Protein AF-A0AA42J1I4-F1 (afdb_monomer)

Structure (mmCIF, N/CA/C/O backbone):
data_AF-A0AA42J1I4-F1
#
_entry.id   AF-A0AA42J1I4-F1
#
loop_
_atom_site.group_PDB
_atom_site.id
_atom_site.type_symbol
_atom_site.label_atom_id
_atom_site.label_alt_id
_atom_site.label_comp_id
_atom_site.label_asym_id
_atom_site.label_entity_id
_atom_site.label_seq_id
_atom_site.pdbx_PDB_ins_code
_atom_site.Cartn_x
_atom_site.Cartn_y
_atom_site.Cartn_z
_atom_site.occupancy
_atom_site.B_iso_or_equiv
_atom_site.auth_seq_id
_atom_site.auth_comp_id
_atom_site.auth_asym_id
_atom_site.auth_atom_id
_atom_site.pdbx_PDB_model_num
ATOM 1 N N . MET A 1 1 ? -17.678 3.847 11.855 1.00 90.88 1 MET A N 1
ATOM 2 C CA . MET A 1 1 ? -17.209 2.834 10.900 1.00 90.88 1 MET A CA 1
ATOM 3 C C . MET A 1 1 ? -17.367 3.354 9.482 1.00 90.88 1 MET A C 1
ATOM 5 O O . MET A 1 1 ? -18.473 3.384 8.951 1.00 90.88 1 MET A O 1
ATOM 9 N N . LYS A 1 2 ? -16.265 3.834 8.916 1.00 97.94 2 LYS A N 1
ATOM 10 C CA . LYS A 1 2 ? -16.132 4.433 7.597 1.00 97.94 2 LYS A CA 1
ATOM 11 C C . LYS A 1 2 ? -15.187 3.578 6.767 1.00 97.94 2 LYS A C 1
ATOM 13 O O . LYS A 1 2 ? -14.057 3.326 7.173 1.00 97.94 2 LYS A O 1
ATOM 18 N N . PHE A 1 3 ? -15.660 3.183 5.594 1.00 97.94 3 PHE A N 1
ATOM 19 C CA . PHE A 1 3 ? -14.897 2.414 4.623 1.00 97.94 3 PHE A CA 1
ATOM 20 C C . PHE A 1 3 ? -14.559 3.296 3.438 1.00 97.94 3 PHE A C 1
ATOM 22 O O . PHE A 1 3 ? -15.408 4.052 2.959 1.00 97.94 3 PHE A O 1
ATOM 29 N N . VAL A 1 4 ? -13.334 3.173 2.950 1.00 98.38 4 VAL A N 1
ATOM 30 C CA . VAL A 1 4 ? -12.887 3.842 1.733 1.00 98.38 4 VAL A CA 1
ATOM 31 C C . VAL A 1 4 ? -12.263 2.810 0.813 1.00 98.38 4 VAL A C 1
ATOM 33 O O . VAL A 1 4 ? -11.437 2.010 1.238 1.00 98.38 4 VAL A O 1
ATOM 36 N N . THR A 1 5 ? -12.633 2.852 -0.463 1.00 98.62 5 THR A N 1
ATOM 37 C CA . THR A 1 5 ? -11.851 2.210 -1.519 1.00 98.62 5 THR A CA 1
ATOM 38 C C . THR A 1 5 ? -11.032 3.273 -2.229 1.00 98.62 5 THR A C 1
ATOM 40 O O . THR A 1 5 ? -11.537 4.363 -2.505 1.00 98.62 5 THR A O 1
ATOM 43 N N . PHE A 1 6 ? -9.766 2.978 -2.501 1.00 98.62 6 PHE A N 1
ATOM 44 C CA . PHE A 1 6 ? -8.859 3.924 -3.124 1.00 98.62 6 PHE A CA 1
ATOM 45 C C . PHE A 1 6 ? -7.847 3.207 -4.017 1.00 98.62 6 PHE A C 1
ATOM 47 O O . PHE A 1 6 ? -6.855 2.656 -3.544 1.00 98.62 6 PHE A O 1
ATOM 54 N N . ASN A 1 7 ? -8.065 3.264 -5.328 1.00 98.62 7 ASN A N 1
ATOM 55 C CA . ASN A 1 7 ? -7.026 2.902 -6.280 1.00 98.62 7 ASN A CA 1
ATOM 56 C C . ASN A 1 7 ? -5.954 3.999 -6.240 1.00 98.62 7 ASN A C 1
ATOM 58 O O . ASN A 1 7 ? -6.249 5.161 -6.534 1.00 98.62 7 ASN A O 1
ATOM 62 N N . ILE A 1 8 ? -4.731 3.638 -5.839 1.00 97.50 8 ILE A N 1
ATOM 63 C CA . ILE A 1 8 ? -3.634 4.596 -5.657 1.00 97.50 8 ILE A CA 1
ATOM 64 C C . ILE A 1 8 ? -2.675 4.654 -6.842 1.00 97.50 8 ILE A C 1
ATOM 66 O O . ILE A 1 8 ? -1.673 5.360 -6.730 1.00 97.50 8 ILE A O 1
ATOM 70 N N . ARG A 1 9 ? -3.012 4.007 -7.966 1.00 98.06 9 ARG A N 1
ATOM 71 C CA . ARG A 1 9 ? -2.269 3.976 -9.232 1.00 98.06 9 ARG A CA 1
ATOM 72 C C . ARG A 1 9 ? -0.843 3.420 -9.106 1.00 98.06 9 ARG A C 1
ATOM 74 O O . ARG A 1 9 ? -0.011 4.000 -8.403 1.00 98.06 9 ARG A O 1
ATOM 81 N N . CYS A 1 10 ? -0.547 2.363 -9.860 1.00 96.94 10 CYS A N 1
ATOM 82 C CA . CYS A 1 10 ? 0.746 1.678 -9.849 1.00 96.94 10 CYS A CA 1
ATOM 83 C C . CYS A 1 10 ? 1.919 2.620 -10.150 1.00 96.94 10 CYS A C 1
ATOM 85 O O . CYS A 1 10 ? 1.837 3.508 -10.997 1.00 96.94 10 CYS A O 1
ATOM 87 N N . ASP A 1 11 ? 3.049 2.377 -9.488 1.00 96.88 11 ASP A N 1
ATOM 88 C CA . ASP A 1 11 ? 4.276 3.159 -9.646 1.00 96.88 11 ASP A CA 1
ATOM 89 C C . ASP A 1 11 ? 5.217 2.545 -10.694 1.00 96.88 11 ASP A C 1
ATOM 91 O O . ASP A 1 11 ? 6.237 1.942 -10.363 1.00 96.88 11 ASP A O 1
ATOM 95 N N . TYR A 1 12 ? 4.856 2.671 -11.973 1.00 94.00 12 TYR A N 1
ATOM 96 C CA . TYR A 1 12 ? 5.647 2.131 -13.089 1.00 94.00 12 TYR A CA 1
ATOM 97 C C . TYR A 1 12 ? 6.675 3.112 -13.677 1.00 94.00 12 TYR A C 1
ATOM 99 O O . TYR A 1 12 ? 7.252 2.822 -14.721 1.00 94.00 12 TYR A O 1
ATOM 107 N N . ASN A 1 13 ? 6.921 4.268 -13.044 1.00 89.81 13 ASN A N 1
ATOM 108 C CA . ASN A 1 13 ? 7.775 5.345 -13.583 1.00 89.81 13 ASN A CA 1
ATOM 109 C C . ASN A 1 13 ? 7.364 5.828 -14.992 1.00 89.81 13 ASN A C 1
ATOM 111 O O . ASN A 1 13 ? 8.206 6.209 -15.801 1.00 89.81 13 ASN A O 1
ATOM 115 N N . 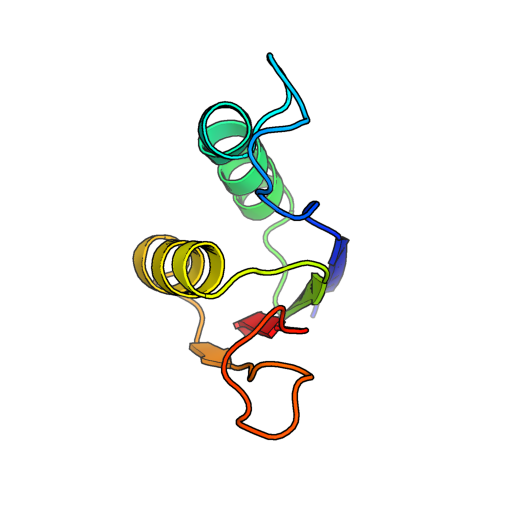GLN A 1 14 ? 6.065 5.793 -15.293 1.00 94.00 14 GLN A N 1
ATOM 116 C CA . GLN A 1 14 ? 5.492 6.186 -16.590 1.00 94.00 14 GLN A CA 1
ATOM 117 C C . GLN A 1 14 ? 4.549 7.390 -16.487 1.00 94.00 14 GLN A C 1
ATOM 119 O O . GLN A 1 14 ? 4.017 7.842 -17.495 1.00 94.00 14 GLN A O 1
ATOM 124 N N . ASP A 1 15 ? 4.327 7.899 -15.274 1.00 95.56 15 ASP A N 1
ATOM 125 C CA . ASP A 1 15 ? 3.321 8.928 -15.005 1.00 95.56 15 ASP A CA 1
ATOM 126 C C . ASP A 1 15 ? 3.938 10.346 -14.903 1.00 95.56 15 ASP A C 1
ATOM 128 O O . ASP A 1 15 ? 3.257 11.286 -14.495 1.00 95.56 15 ASP A O 1
ATOM 132 N N . ASP A 1 16 ? 5.217 10.532 -15.260 1.00 95.31 16 ASP A N 1
ATOM 133 C CA . ASP A 1 16 ? 5.948 11.811 -15.202 1.00 95.31 16 ASP A CA 1
ATOM 134 C C . ASP A 1 16 ? 5.750 12.536 -13.852 1.00 95.31 16 ASP A C 1
ATOM 136 O O . ASP A 1 16 ? 5.996 11.969 -12.784 1.00 95.31 16 ASP A O 1
ATOM 140 N N . ASN A 1 17 ? 5.243 13.773 -13.874 1.00 96.00 17 ASN A N 1
ATOM 141 C CA . ASN A 1 17 ? 4.942 14.587 -12.690 1.00 96.00 17 ASN A CA 1
ATOM 142 C C . ASN A 1 17 ? 3.829 13.999 -11.803 1.00 96.00 17 ASN A C 1
ATOM 144 O O . ASN A 1 17 ? 3.645 14.444 -10.672 1.00 96.00 17 ASN A O 1
ATOM 148 N N . ASN A 1 18 ? 3.092 13.005 -12.300 1.00 96.12 18 ASN A N 1
ATOM 149 C CA . ASN A 1 18 ? 2.088 12.252 -11.554 1.00 96.12 18 ASN A CA 1
ATOM 150 C C . ASN A 1 18 ? 2.632 10.913 -11.028 1.00 96.12 18 ASN A C 1
ATOM 152 O O . ASN A 1 18 ? 1.857 10.111 -10.508 1.00 96.12 18 ASN A O 1
ATOM 156 N N . SER A 1 19 ? 3.941 10.658 -11.120 1.00 96.62 19 SER A N 1
ATOM 157 C CA . SER A 1 19 ? 4.565 9.470 -10.524 1.00 96.62 19 SER A CA 1
ATOM 158 C C . SER A 1 19 ? 4.315 9.393 -9.017 1.00 96.62 19 SER A C 1
ATOM 160 O O . SER A 1 19 ? 4.132 10.406 -8.331 1.00 96.62 19 SER A O 1
ATOM 162 N N . PHE A 1 20 ? 4.299 8.173 -8.478 1.00 97.38 20 PHE A N 1
ATOM 163 C CA . PHE A 1 20 ? 3.899 7.923 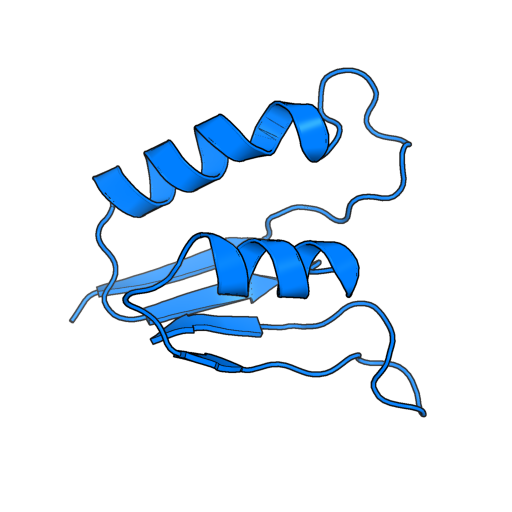-7.094 1.00 97.38 20 PHE A CA 1
ATOM 164 C C . PHE A 1 20 ? 4.737 8.708 -6.081 1.00 97.38 20 PHE A C 1
ATOM 166 O O . PHE A 1 20 ? 4.192 9.231 -5.107 1.00 97.38 20 PHE A O 1
ATOM 173 N N . CYS A 1 21 ? 6.040 8.862 -6.334 1.00 96.56 21 CYS A N 1
ATOM 174 C CA . CYS A 1 21 ? 6.946 9.632 -5.483 1.00 96.56 21 CYS A CA 1
ATOM 175 C C . CYS A 1 21 ? 6.445 11.063 -5.206 1.00 96.56 21 CYS A C 1
ATOM 177 O O . CYS A 1 21 ? 6.548 11.525 -4.069 1.00 96.56 21 CYS A O 1
ATOM 179 N N . TYR A 1 22 ? 5.824 11.719 -6.191 1.00 97.62 22 TYR A N 1
ATOM 180 C CA . TYR A 1 22 ? 5.246 13.058 -6.058 1.00 97.62 22 TYR A CA 1
ATOM 181 C C . TYR A 1 22 ? 3.846 13.042 -5.433 1.00 97.62 22 TYR A C 1
ATOM 183 O O . TYR A 1 22 ? 3.422 14.031 -4.836 1.00 97.62 22 TYR A O 1
ATOM 191 N N . ARG A 1 23 ? 3.127 11.916 -5.525 1.00 97.69 23 ARG A N 1
ATOM 192 C CA . ARG A 1 23 ? 1.767 11.756 -4.985 1.00 97.69 23 ARG A CA 1
ATOM 193 C C . ARG A 1 23 ? 1.727 11.380 -3.502 1.00 97.69 23 ARG A C 1
ATOM 195 O O . ARG A 1 23 ? 0.715 11.651 -2.856 1.00 97.69 23 ARG A O 1
ATOM 202 N N . LYS A 1 24 ? 2.811 10.826 -2.939 1.00 98.06 24 LYS A N 1
ATOM 203 C CA . LYS A 1 24 ? 2.906 10.394 -1.526 1.00 98.06 24 LYS A CA 1
ATOM 204 C C . LYS A 1 24 ? 2.326 11.405 -0.516 1.00 98.06 24 LYS A C 1
ATOM 206 O O . LYS A 1 24 ? 1.455 11.003 0.259 1.00 98.06 24 LYS A O 1
ATOM 211 N N . PRO A 1 25 ? 2.705 12.703 -0.521 1.00 98.25 25 PRO A N 1
ATOM 212 C CA . PRO A 1 25 ? 2.184 13.658 0.462 1.00 98.25 25 PRO A CA 1
ATOM 213 C C . PRO A 1 25 ? 0.675 13.893 0.327 1.00 98.25 25 PRO A C 1
ATOM 215 O O . PRO A 1 25 ? -0.025 14.042 1.328 1.00 98.25 25 PRO A O 1
ATOM 218 N N . TYR A 1 26 ? 0.156 13.889 -0.904 1.00 98.31 26 TYR A N 1
ATOM 219 C CA . TYR A 1 26 ? -1.264 14.104 -1.180 1.00 98.31 26 TYR A CA 1
ATOM 220 C C . TYR A 1 26 ? -2.114 12.902 -0.769 1.00 98.31 26 TYR A C 1
ATOM 222 O O . TYR A 1 26 ? -3.199 13.084 -0.220 1.00 98.31 26 TYR A O 1
ATOM 230 N N . ILE A 1 27 ? -1.609 11.683 -0.983 1.00 98.44 27 ILE A N 1
ATOM 231 C CA . ILE A 1 27 ? -2.259 10.447 -0.532 1.00 98.44 27 ILE A CA 1
ATOM 232 C C . ILE A 1 27 ? -2.390 10.461 0.994 1.00 98.44 27 ILE A C 1
ATOM 234 O O . ILE A 1 27 ? -3.499 10.313 1.504 1.00 98.44 27 ILE A O 1
ATOM 238 N N . LEU A 1 28 ? -1.299 10.722 1.725 1.00 98.44 28 LEU A N 1
ATOM 239 C CA . LEU A 1 28 ? -1.336 10.793 3.192 1.00 98.44 28 LEU A CA 1
ATOM 240 C C . LEU A 1 28 ? -2.255 11.909 3.692 1.00 98.44 28 LEU A C 1
ATOM 242 O O . LEU A 1 28 ? -3.054 11.690 4.601 1.00 98.44 28 LEU A O 1
ATOM 246 N N . GLY A 1 29 ? -2.193 13.090 3.070 1.00 98.50 29 GLY A N 1
ATOM 247 C CA . GLY A 1 29 ? -3.088 14.199 3.391 1.00 98.50 29 GLY A CA 1
ATOM 248 C C . GLY A 1 29 ? -4.560 13.830 3.195 1.00 98.50 29 GLY A C 1
ATOM 249 O O . GLY A 1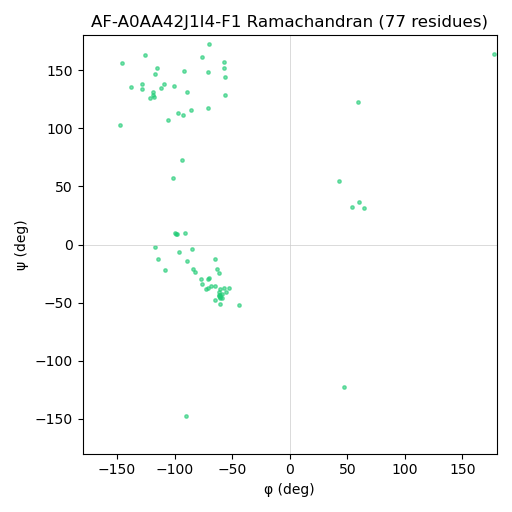 29 ? -5.390 14.120 4.056 1.00 98.50 29 GLY A O 1
ATOM 250 N N . LYS A 1 30 ? -4.892 13.132 2.102 1.00 98.31 30 LYS A N 1
ATOM 251 C CA . LYS A 1 30 ? -6.257 12.673 1.836 1.00 98.31 30 LYS A CA 1
ATOM 252 C C . LYS A 1 30 ? -6.718 11.644 2.866 1.00 98.31 30 LYS A C 1
ATOM 254 O O . LYS A 1 30 ? -7.805 11.808 3.408 1.00 98.31 30 LYS A O 1
ATOM 259 N N . LEU A 1 31 ? -5.902 10.632 3.165 1.00 98.12 31 LEU A N 1
ATOM 260 C CA . LEU A 1 31 ? -6.237 9.596 4.148 1.00 98.12 31 LEU A CA 1
ATOM 261 C C . LEU A 1 31 ? -6.435 10.187 5.548 1.00 98.12 31 LEU A C 1
ATOM 263 O O . LEU A 1 31 ? -7.435 9.888 6.193 1.00 98.12 31 LEU A O 1
ATOM 267 N N . LYS A 1 32 ? -5.554 11.099 5.973 1.00 97.62 32 LYS A N 1
ATOM 268 C CA . LYS A 1 32 ? -5.680 11.808 7.253 1.00 97.62 32 LYS A CA 1
ATOM 269 C C . LYS A 1 32 ? -6.968 12.628 7.337 1.00 97.62 32 LYS A C 1
ATOM 271 O O . LYS A 1 32 ? -7.641 12.603 8.361 1.00 97.62 32 LYS A O 1
ATOM 276 N N . ASN A 1 33 ? -7.316 13.345 6.269 1.00 98.19 33 ASN A N 1
ATOM 277 C CA . ASN A 1 33 ? -8.534 14.157 6.233 1.00 98.19 33 ASN A CA 1
ATOM 278 C C . ASN A 1 33 ? -9.807 13.300 6.226 1.00 98.19 33 ASN A C 1
ATOM 280 O O . ASN A 1 33 ? -10.815 13.695 6.803 1.00 98.19 33 ASN A O 1
ATOM 284 N N . GLU A 1 34 ? -9.782 12.143 5.561 1.00 97.69 34 GLU A N 1
ATOM 285 C CA . GLU A 1 34 ? -10.925 11.231 5.531 1.00 97.69 34 GLU A CA 1
ATOM 286 C C . GLU A 1 34 ? -11.067 10.419 6.826 1.00 97.69 34 GLU A C 1
ATOM 288 O O . GLU A 1 34 ? -12.195 10.066 7.173 1.00 97.69 34 GLU A O 1
ATOM 293 N N . SER A 1 35 ? -9.958 10.131 7.515 1.00 97.50 35 SER A N 1
ATOM 294 C CA . SER A 1 35 ? -9.875 9.317 8.737 1.00 97.50 35 SER A CA 1
ATOM 295 C C . SER A 1 35 ? -10.734 8.034 8.687 1.00 97.50 35 SER A C 1
ATOM 297 O O . SER A 1 35 ? -11.612 7.851 9.534 1.00 97.50 35 SER A O 1
ATOM 299 N N . PRO A 1 36 ? -10.567 7.173 7.663 1.00 98.25 36 PRO A N 1
ATOM 300 C CA . PRO A 1 36 ? -11.353 5.949 7.513 1.00 98.25 36 PRO A CA 1
ATOM 301 C C . PRO A 1 36 ? -10.982 4.899 8.565 1.00 98.25 36 PRO A C 1
ATOM 303 O O . PRO A 1 36 ? -9.823 4.785 8.938 1.00 98.25 36 PRO A O 1
ATOM 306 N N . ASP A 1 37 ? -11.941 4.080 8.987 1.00 98.62 37 ASP A N 1
ATOM 307 C CA . ASP A 1 37 ? -11.653 2.932 9.855 1.00 98.62 37 ASP A CA 1
ATOM 308 C C . ASP A 1 37 ? -11.023 1.783 9.045 1.00 98.62 37 ASP A C 1
ATOM 310 O O . ASP A 1 37 ? -10.180 1.061 9.554 1.00 98.62 37 ASP A O 1
ATOM 314 N N . ILE A 1 38 ? -11.417 1.618 7.773 1.00 98.62 38 ILE A N 1
ATOM 315 C CA . ILE A 1 38 ? -10.886 0.586 6.869 1.00 98.62 38 ILE A CA 1
ATOM 316 C C . ILE A 1 38 ? -10.641 1.182 5.480 1.00 98.62 38 ILE A C 1
ATOM 318 O O . ILE A 1 38 ? -11.501 1.882 4.930 1.00 98.62 38 ILE A O 1
ATOM 322 N N 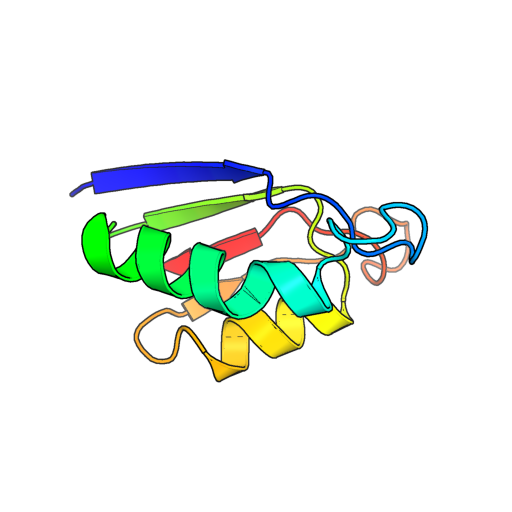. ILE A 1 39 ? -9.487 0.866 4.890 1.00 98.75 39 ILE A N 1
ATOM 323 C CA . ILE A 1 39 ? -9.087 1.302 3.551 1.00 98.75 39 ILE A CA 1
ATOM 324 C C . ILE A 1 39 ? -8.809 0.088 2.669 1.00 98.75 39 ILE A C 1
ATOM 326 O O . ILE A 1 39 ? -7.976 -0.747 3.007 1.00 98.75 39 ILE A O 1
ATOM 330 N N . CYS A 1 40 ? -9.455 0.025 1.510 1.00 98.69 40 CYS A N 1
ATOM 331 C CA . CYS A 1 40 ? -9.204 -0.972 0.476 1.00 98.69 40 CYS A CA 1
ATOM 332 C C . CYS A 1 40 ? -8.438 -0.320 -0.679 1.00 98.69 40 CYS A C 1
ATOM 334 O O . CYS A 1 40 ? -9.010 0.455 -1.447 1.00 98.69 40 CYS A O 1
ATOM 336 N N . PHE A 1 41 ? -7.155 -0.635 -0.809 1.00 98.75 41 PHE A N 1
ATOM 337 C CA . PHE A 1 41 ? -6.280 -0.169 -1.875 1.00 98.75 41 PHE A CA 1
ATOM 338 C C . PHE A 1 41 ? -6.242 -1.132 -3.065 1.00 98.75 41 PHE A C 1
ATOM 340 O O . PHE A 1 41 ? -6.338 -2.349 -2.902 1.00 98.75 41 PHE A O 1
ATOM 347 N N . GLN A 1 42 ? -6.046 -0.573 -4.258 1.00 98.75 42 GLN A N 1
ATOM 348 C CA . GLN A 1 42 ? -5.751 -1.295 -5.501 1.00 98.75 42 GLN A CA 1
ATOM 349 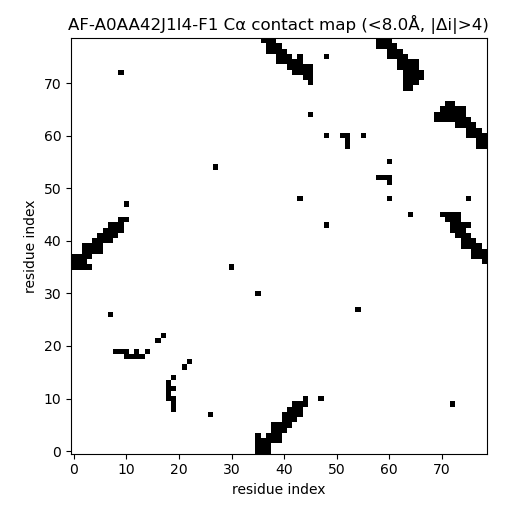C C . GLN A 1 42 ? -4.470 -0.732 -6.129 1.00 98.75 42 GLN A C 1
ATOM 351 O O . GLN A 1 42 ? -4.084 0.395 -5.802 1.00 98.75 42 GLN A O 1
ATOM 356 N N . GLU A 1 43 ? -3.862 -1.482 -7.055 1.00 98.44 43 GLU A N 1
ATOM 357 C CA . GLU A 1 43 ? -2.652 -1.076 -7.786 1.00 98.44 43 GLU A CA 1
ATOM 358 C C . GLU A 1 43 ? -1.435 -0.807 -6.875 1.00 98.44 43 GLU A C 1
ATOM 360 O O . GLU A 1 43 ? -0.635 0.106 -7.091 1.00 98.44 43 GLU A O 1
ATOM 365 N N . VAL A 1 44 ? -1.294 -1.589 -5.803 1.00 98.50 44 VAL A N 1
ATOM 366 C CA . VAL A 1 44 ? -0.211 -1.414 -4.832 1.00 98.50 44 VAL A CA 1
ATOM 367 C C . VAL A 1 44 ? 0.960 -2.310 -5.224 1.00 98.50 44 VAL A C 1
ATOM 369 O O . VAL A 1 44 ? 0.874 -3.522 -5.109 1.00 98.50 44 VAL A O 1
ATOM 372 N N . LEU A 1 45 ? 2.078 -1.736 -5.661 1.00 98.31 45 LEU A N 1
ATOM 373 C CA . LEU A 1 45 ? 3.313 -2.500 -5.892 1.00 98.31 45 LEU A CA 1
ATOM 374 C C . LEU A 1 45 ? 4.030 -2.836 -4.565 1.00 98.31 45 LEU A C 1
ATOM 376 O O . LEU A 1 45 ? 3.797 -2.151 -3.565 1.00 98.31 45 LEU A O 1
ATOM 380 N N . PRO A 1 46 ? 4.945 -3.824 -4.522 1.00 97.88 46 PRO A N 1
ATOM 381 C CA . PRO A 1 46 ? 5.591 -4.259 -3.276 1.00 97.88 46 PRO A CA 1
ATOM 382 C C . PRO A 1 46 ? 6.295 -3.142 -2.499 1.00 97.88 46 PRO A C 1
ATOM 384 O O . PRO A 1 46 ? 6.161 -3.037 -1.280 1.00 97.88 46 PRO A O 1
ATOM 387 N N . HIS A 1 47 ? 6.996 -2.236 -3.185 1.00 97.62 47 HIS A N 1
ATOM 388 C CA . HIS A 1 47 ? 7.635 -1.090 -2.527 1.00 97.62 47 HIS A CA 1
ATOM 389 C C . HIS A 1 47 ? 6.618 -0.062 -2.015 1.00 97.62 47 HIS A C 1
ATOM 391 O O . HIS A 1 47 ? 6.866 0.610 -1.014 1.00 97.62 47 HIS A O 1
ATOM 397 N N . VAL A 1 48 ? 5.458 0.044 -2.669 1.00 98.25 48 VAL A N 1
ATOM 398 C CA . VAL A 1 48 ? 4.336 0.872 -2.211 1.00 98.25 48 VAL A CA 1
ATOM 399 C C . VAL A 1 48 ? 3.689 0.250 -0.973 1.00 98.25 48 VAL A C 1
ATOM 401 O O . VAL A 1 48 ? 3.349 0.975 -0.044 1.00 98.25 48 VAL A O 1
ATOM 404 N N . ALA A 1 49 ? 3.590 -1.079 -0.904 1.00 98.25 49 ALA A N 1
ATOM 405 C CA . ALA A 1 49 ? 3.121 -1.801 0.276 1.00 98.25 49 ALA A CA 1
ATOM 406 C C . ALA A 1 49 ? 4.005 -1.541 1.503 1.00 98.25 49 ALA A C 1
ATOM 408 O O . ALA A 1 49 ? 3.495 -1.258 2.588 1.00 98.25 49 ALA A O 1
ATOM 409 N N . THR A 1 50 ? 5.329 -1.602 1.325 1.00 98.12 50 THR A N 1
ATOM 410 C CA . THR A 1 50 ? 6.299 -1.243 2.370 1.00 98.12 50 THR A CA 1
ATOM 411 C C . THR A 1 50 ? 6.103 0.202 2.814 1.00 98.12 50 THR A C 1
ATOM 413 O O . THR A 1 50 ? 5.976 0.465 4.006 1.00 98.12 50 THR A O 1
ATOM 416 N N . TRP A 1 51 ? 5.955 1.126 1.863 1.00 98.62 51 TRP A N 1
ATOM 417 C CA . TRP A 1 51 ? 5.685 2.527 2.176 1.00 98.62 51 TRP A CA 1
ATOM 418 C C . TRP A 1 51 ? 4.363 2.726 2.941 1.00 98.62 51 TRP A C 1
ATOM 420 O O . TRP A 1 51 ? 4.323 3.512 3.887 1.00 98.62 51 TRP A O 1
ATOM 430 N N . LEU A 1 52 ? 3.289 2.009 2.586 1.00 98.50 52 LEU A N 1
ATOM 431 C CA . LEU A 1 52 ? 2.020 2.059 3.322 1.00 98.50 52 LEU A CA 1
ATOM 432 C C . LEU A 1 52 ? 2.208 1.598 4.773 1.00 98.50 52 LEU A C 1
ATOM 434 O O . LEU A 1 52 ? 1.750 2.286 5.679 1.00 98.50 52 LEU A O 1
ATOM 438 N N . LYS A 1 53 ? 2.931 0.494 5.004 1.00 98.31 53 LYS A N 1
ATOM 439 C CA . LYS A 1 53 ? 3.243 -0.015 6.354 1.00 98.31 53 LYS A CA 1
ATOM 440 C C . LYS A 1 53 ? 4.040 0.987 7.193 1.00 98.31 53 LYS A C 1
ATOM 442 O O . LYS A 1 53 ? 3.795 1.115 8.385 1.00 98.31 53 LYS A O 1
ATOM 447 N N . GLU A 1 54 ? 4.974 1.706 6.576 1.00 98.44 54 GLU A N 1
ATOM 448 C CA . GLU A 1 54 ? 5.791 2.719 7.256 1.00 98.44 54 GLU A CA 1
ATOM 449 C C . GLU A 1 54 ? 5.003 3.981 7.638 1.00 98.44 54 GLU A C 1
ATOM 451 O O . GLU A 1 54 ? 5.359 4.651 8.604 1.00 98.44 54 GLU A O 1
ATOM 456 N N . ASN A 1 55 ? 3.961 4.336 6.876 1.00 98.44 55 ASN A N 1
ATOM 457 C CA . ASN A 1 55 ? 3.268 5.623 7.021 1.00 98.44 55 ASN A CA 1
ATOM 458 C C . ASN A 1 55 ? 1.869 5.511 7.642 1.00 98.44 55 ASN A C 1
ATOM 460 O O . ASN A 1 55 ? 1.364 6.497 8.173 1.00 9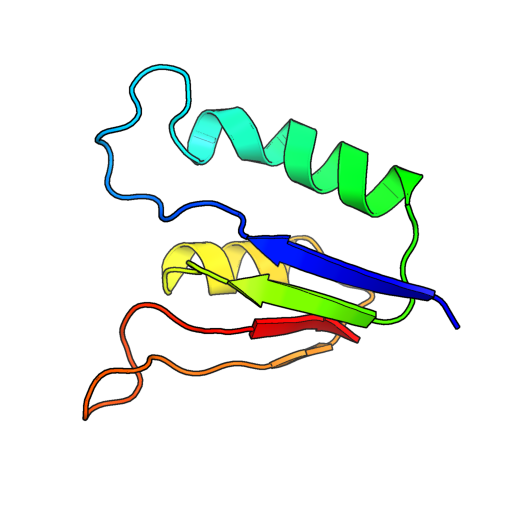8.44 55 ASN A O 1
ATOM 464 N N . LEU A 1 56 ? 1.238 4.338 7.582 1.00 98.06 56 LEU A N 1
ATOM 465 C CA . LEU A 1 56 ? -0.056 4.053 8.202 1.00 98.06 56 LEU A CA 1
ATOM 466 C C . LEU A 1 56 ? 0.148 3.264 9.500 1.00 98.06 56 LEU A C 1
ATOM 468 O O . LEU A 1 56 ? -0.367 2.165 9.649 1.00 98.06 56 LEU A O 1
ATOM 472 N N . THR A 1 57 ? 0.920 3.821 10.436 1.00 97.75 57 THR A N 1
ATOM 473 C CA . THR A 1 57 ? 1.346 3.131 11.671 1.00 97.75 57 THR A CA 1
ATOM 474 C C . THR A 1 57 ? 0.202 2.743 12.603 1.00 97.75 57 THR A C 1
ATOM 476 O O . THR A 1 57 ? 0.369 1.850 13.429 1.00 97.75 57 THR A O 1
ATOM 479 N N . ASP A 1 58 ? -0.944 3.408 12.467 1.00 97.31 58 ASP A N 1
ATOM 480 C CA . ASP A 1 58 ? -2.156 3.117 13.236 1.00 97.31 58 ASP A CA 1
ATOM 481 C C . ASP A 1 58 ? -2.996 1.990 12.610 1.00 97.31 58 ASP A C 1
ATOM 483 O O . ASP A 1 58 ? -3.995 1.584 13.195 1.00 97.31 58 ASP A O 1
ATOM 487 N N . TYR A 1 59 ? -2.593 1.482 11.439 1.00 98.44 59 TYR A N 1
ATOM 488 C CA . TYR A 1 59 ? -3.292 0.434 10.705 1.00 98.44 59 TYR A CA 1
ATOM 489 C C . TYR A 1 59 ? -2.435 -0.825 10.577 1.00 98.44 59 TYR A C 1
ATOM 491 O O . TYR A 1 59 ? -1.221 -0.786 10.363 1.00 98.44 59 TYR A O 1
ATOM 499 N N . TYR A 1 60 ? -3.097 -1.971 10.592 1.00 98.50 60 TYR A N 1
ATOM 500 C CA . TYR A 1 60 ? -2.547 -3.225 10.124 1.00 98.50 60 TYR A CA 1
ATOM 501 C C . TYR A 1 60 ? -2.753 -3.353 8.610 1.00 98.50 60 TYR A C 1
ATOM 503 O O . TYR A 1 60 ? -3.879 -3.426 8.120 1.00 98.50 60 TYR A O 1
ATOM 511 N N . VAL A 1 61 ? -1.655 -3.387 7.852 1.00 98.31 61 VAL A N 1
ATOM 512 C CA . VAL A 1 61 ? -1.679 -3.452 6.381 1.00 98.31 61 VAL A CA 1
ATOM 513 C C . VAL A 1 61 ? -1.504 -4.898 5.906 1.00 98.31 61 VAL A C 1
ATOM 515 O O . VAL A 1 61 ? -0.424 -5.479 6.043 1.00 98.31 61 VAL A O 1
ATOM 518 N N . LEU A 1 62 ? -2.553 -5.454 5.297 1.00 98.19 62 LEU A N 1
ATOM 519 C CA . LEU A 1 62 ? -2.634 -6.831 4.812 1.00 98.19 62 LEU A CA 1
ATOM 520 C C . LEU A 1 62 ? -2.847 -6.880 3.291 1.00 98.19 62 LEU A C 1
ATOM 522 O O . LEU A 1 62 ? -3.744 -6.233 2.757 1.00 98.19 62 LEU A O 1
ATOM 526 N N . GLY A 1 63 ? -2.053 -7.687 2.594 1.00 96.38 63 GLY A N 1
ATOM 527 C CA . GLY A 1 63 ? -2.157 -7.908 1.152 1.00 96.38 63 GLY A CA 1
ATOM 528 C C . 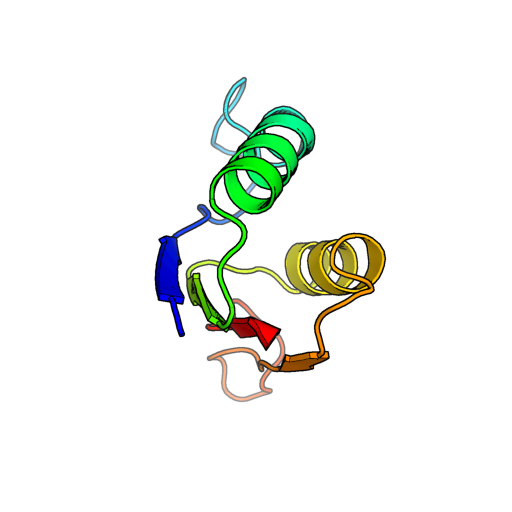GLY A 1 63 ? -1.052 -8.838 0.658 1.00 96.38 63 GLY A C 1
ATOM 529 O O . GLY A 1 63 ? -0.080 -9.074 1.378 1.00 96.38 63 GLY A O 1
ATOM 530 N N . CYS A 1 64 ? -1.228 -9.375 -0.545 1.00 97.38 64 CYS A N 1
ATOM 531 C CA . CYS A 1 64 ? -0.239 -10.180 -1.254 1.00 97.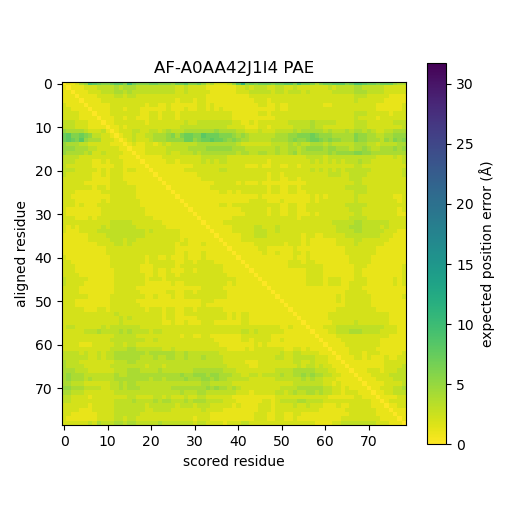38 64 CYS A CA 1
ATOM 532 C C . CYS A 1 64 ? -0.348 -9.923 -2.760 1.00 97.38 64 CYS A C 1
ATOM 534 O O . CYS A 1 64 ? -1.418 -9.508 -3.227 1.00 97.38 64 CYS A O 1
ATOM 536 N N . GLY A 1 65 ? 0.741 -10.160 -3.498 1.00 97.88 65 GLY A N 1
ATOM 537 C CA . GLY A 1 65 ? 0.757 -10.046 -4.957 1.00 97.88 65 GLY A CA 1
ATOM 538 C C . GLY A 1 65 ? -0.290 -10.949 -5.612 1.00 97.88 65 GLY A C 1
ATOM 539 O O . GLY A 1 65 ? -0.764 -11.918 -5.010 1.00 97.88 65 GLY A O 1
ATOM 540 N N . ARG A 1 66 ? -0.690 -10.599 -6.832 1.00 97.69 66 ARG A N 1
ATOM 541 C CA . ARG A 1 66 ? -1.650 -11.351 -7.651 1.00 97.69 66 ARG A CA 1
ATOM 542 C C . ARG A 1 66 ? -0.995 -12.407 -8.543 1.00 97.69 66 ARG A C 1
ATOM 544 O O . ARG A 1 66 ? -1.720 -13.209 -9.132 1.00 97.69 66 ARG A O 1
ATOM 551 N N . ASP A 1 67 ? 0.321 -12.366 -8.719 1.00 97.50 67 ASP A N 1
ATOM 552 C CA . ASP A 1 67 ? 1.058 -13.368 -9.480 1.00 97.50 67 ASP A CA 1
ATOM 553 C C . ASP A 1 67 ? 1.100 -14.721 -8.752 1.00 97.50 67 ASP A C 1
ATOM 555 O O . ASP A 1 67 ? 0.670 -14.873 -7.609 1.00 97.50 67 ASP A O 1
ATOM 559 N N . GLU A 1 68 ? 1.611 -15.741 -9.439 1.00 97.50 68 GLU A N 1
ATOM 560 C CA . GLU A 1 68 ? 1.683 -17.110 -8.913 1.00 97.50 68 GLU A CA 1
ATOM 561 C C . GLU A 1 68 ? 2.544 -17.236 -7.645 1.00 97.50 68 GLU A C 1
ATOM 563 O O . GLU A 1 68 ? 2.318 -18.144 -6.843 1.00 97.50 68 GLU A O 1
ATOM 568 N N . ASN A 1 69 ? 3.494 -16.314 -7.453 1.00 97.75 69 ASN A N 1
ATOM 569 C CA . ASN A 1 69 ? 4.404 -16.288 -6.309 1.00 97.75 69 ASN A CA 1
ATOM 570 C C . ASN A 1 69 ? 3.926 -15.364 -5.179 1.00 97.75 69 ASN A C 1
ATOM 572 O O . ASN A 1 69 ? 4.509 -15.390 -4.097 1.00 97.75 69 ASN A O 1
ATOM 576 N N . LEU A 1 70 ? 2.842 -14.607 -5.390 1.00 97.12 70 LEU A N 1
ATOM 577 C CA . LEU A 1 70 ? 2.288 -13.625 -4.456 1.00 97.12 70 LEU A CA 1
ATOM 578 C C . LEU A 1 70 ? 3.217 -12.427 -4.164 1.00 97.12 70 LEU A C 1
ATOM 580 O O . LEU A 1 70 ? 3.168 -11.847 -3.073 1.00 97.12 70 LEU A O 1
ATOM 584 N N . GLU A 1 71 ? 4.036 -12.028 -5.136 1.00 95.81 71 GLU A N 1
ATOM 585 C CA . GLU A 1 71 ? 5.096 -11.021 -5.017 1.00 95.81 71 GLU A CA 1
ATOM 586 C C . GLU A 1 71 ? 4.874 -9.745 -5.846 1.00 95.81 71 GLU A C 1
ATOM 588 O O . GLU A 1 71 ? 5.593 -8.774 -5.625 1.00 95.81 71 GLU A O 1
ATOM 593 N N . ASP A 1 72 ? 3.927 -9.702 -6.790 1.00 96.38 72 ASP A N 1
ATOM 594 C CA . ASP A 1 72 ? 3.722 -8.537 -7.671 1.00 96.38 72 ASP A CA 1
ATOM 595 C C . ASP A 1 72 ? 2.723 -7.478 -7.120 1.00 96.38 72 ASP A C 1
ATOM 597 O O . ASP A 1 72 ? 2.660 -7.197 -5.922 1.00 96.38 72 ASP A O 1
ATOM 601 N N . GLU A 1 73 ? 1.986 -6.800 -8.009 1.00 98.06 73 GLU A N 1
ATOM 602 C CA . GLU A 1 73 ? 0.916 -5.863 -7.667 1.00 98.06 73 GLU A CA 1
ATOM 603 C C . GLU A 1 73 ? -0.166 -6.514 -6.789 1.00 98.06 73 GLU A C 1
ATOM 605 O O . GLU A 1 73 ? -0.766 -7.527 -7.140 1.00 98.06 73 GLU A O 1
ATOM 610 N N . GLN A 1 74 ? -0.493 -5.870 -5.674 1.00 98.00 74 GLN A N 1
ATOM 611 C CA . GLN A 1 74 ? -1.446 -6.365 -4.694 1.00 98.00 74 GLN A CA 1
ATOM 612 C C . GLN A 1 74 ? -2.700 -5.487 -4.573 1.00 98.00 74 GLN A C 1
ATOM 614 O O . GLN A 1 74 ? -2.685 -4.264 -4.743 1.00 98.00 74 GLN A O 1
ATOM 619 N N . THR A 1 75 ? -3.800 -6.136 -4.189 1.00 98.19 75 THR A N 1
ATOM 620 C CA . THR A 1 75 ? -4.928 -5.478 -3.514 1.00 98.19 75 THR A CA 1
ATOM 621 C C . THR A 1 75 ? -4.652 -5.527 -2.016 1.00 98.19 75 THR A C 1
ATOM 623 O O . THR A 1 75 ? -4.273 -6.570 -1.486 1.00 98.19 75 THR A O 1
ATOM 626 N N . THR A 1 76 ? -4.780 -4.398 -1.324 1.00 98.31 76 THR A N 1
ATOM 627 C CA . THR A 1 76 ? -4.334 -4.265 0.074 1.00 98.31 76 THR A CA 1
ATOM 628 C C . THR A 1 76 ? -5.442 -3.703 0.938 1.00 98.31 76 THR A C 1
ATOM 630 O O . THR A 1 76 ? -6.103 -2.752 0.540 1.00 98.31 76 THR A O 1
ATOM 633 N N . ILE A 1 77 ? -5.625 -4.245 2.135 1.00 98.62 77 ILE A N 1
ATOM 634 C CA . ILE A 1 77 ? -6.541 -3.708 3.138 1.00 98.62 77 ILE A CA 1
ATOM 635 C C . ILE A 1 77 ? -5.714 -3.155 4.301 1.00 98.62 77 ILE A C 1
ATOM 637 O O . ILE A 1 77 ? -4.776 -3.807 4.753 1.00 98.62 77 ILE A O 1
ATOM 641 N N . ALA A 1 78 ? -6.059 -1.961 4.776 1.00 98.56 78 ALA A N 1
ATOM 642 C CA . ALA A 1 78 ? -5.534 -1.371 6.004 1.00 98.56 78 ALA A CA 1
ATOM 643 C C . ALA A 1 78 ? -6.692 -1.140 6.986 1.00 98.56 78 ALA A C 1
ATOM 645 O O . ALA A 1 78 ? -7.704 -0.561 6.582 1.00 98.56 78 ALA A O 1
ATOM 646 N N . PHE A 1 79 ? -6.564 -1.611 8.228 1.00 97.62 79 PHE A N 1
ATOM 647 C CA . PHE A 1 79 ? -7.587 -1.512 9.283 1.00 97.62 79 PHE A CA 1
ATOM 648 C C . PHE A 1 79 ? -6.978 -1.433 10.685 1.00 97.62 79 PHE A C 1
ATOM 650 O O . PHE A 1 79 ? -5.792 -1.803 10.814 1.00 97.62 79 PHE A O 1
#

Mean predicted aligned error: 2.04 Å

Radius of gyration: 12.24 Å; Cα contacts (8 Å, |Δi|>4): 127; chains: 1; bounding box: 25×32×30 Å

Nearest PDB structures (foldseek):
  3l1w-assembly2_D  TM=9.106E-01  e=3.187E-05  Enterococcus faecalis
  3g6s-assembly1_A  TM=9.382E-01  e=4.797E-05  Phocaeicola vulgatus ATCC 8482
  3mpr-assembly1_B  TM=8.839E-01  e=3.017E-04  Bacteroides thetaiotaomicron
  3mpr-assembly1_A  TM=8.984E-01  e=9.605E-04  Bacteroides thetaiotaomicron
  3mpr-assembly2_D  TM=8.963E-01  e=1.178E-03  Bacteroides thetaiotaomicron

Secondary structure (DSSP, 8-state):
--EEEEE--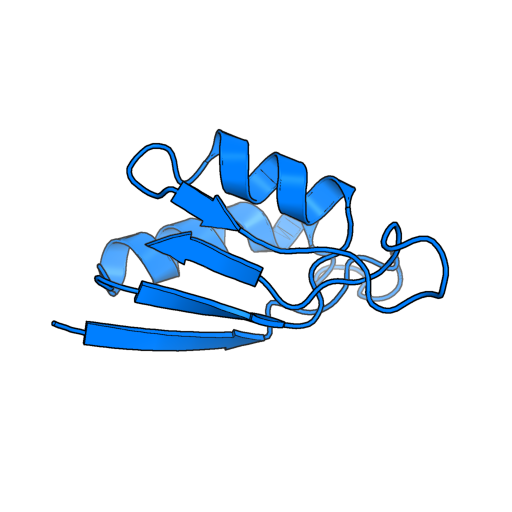---S-SGGGSHHHHHHHHHHHHHHH--SEEEEEEE-HHHHHHHHHH-TTS-EEEEESSTTS-SSEEEEE-

Organism: NCBI:txid3018743

pLDDT: mean 97.57, std 1.53, range [89.81, 98.75]

Foldseek 3Di:
DFEEEDALAAQPVPPVCSHSVNCVVVVLVVCVVVVGPKYKYFNQFPVNLVVCCVRVVVWDKDWFQPDPVRHGTITIMTD

Solvent-accessible surface area (backbone atoms only — not comparable to full-atom values): 4512 Å² total; per-residue (Å²): 139,42,77,43,77,44,74,70,58,59,70,77,83,78,49,70,90,68,22,47,86,70,42,50,67,56,53,53,52,49,48,64,75,65,62,55,56,32,39,40,37,32,49,34,34,56,72,52,49,53,50,46,54,71,70,40,73,91,36,55,72,47,67,50,20,73,49,98,84,40,66,43,55,15,56,33,41,33,67

Sequence (79 aa):
MKFVTFNIRCDYNQDDNNSFCYRKPYILGKLKNESPDIICFQEVLPHVATWLKENLTDYYVLGCGRDENLEDEQTTIAF

InterPro domains:
  IPR036691 Endonuclease/exonuclease/phosphatase superfamily [G3DSA:3.60.10.10] (1-79)
  IPR036691 Endonuclease/exonuclease/phosphatase superfamily [SSF56219] (1-65)